Protein AF-A0A2Z3H6C6-F1 (afdb_monomer_lite)

Sequence (72 aa):
MVRRRPSERDADIRLTLREGTWERVLDSTAEEWAGPGSVTPGAVVAHSEVRLTVAPTSIVAYELRVEPLTHR

Structure (mmCIF, N/CA/C/O backbone):
data_AF-A0A2Z3H6C6-F1
#
_entry.id   AF-A0A2Z3H6C6-F1
#
loop_
_atom_site.group_PDB
_atom_site.id
_atom_site.type_symbol
_atom_site.label_atom_id
_atom_site.label_alt_id
_atom_site.label_comp_id
_atom_site.label_asym_id
_atom_site.label_entity_id
_atom_site.label_seq_id
_atom_site.pdbx_PDB_ins_code
_atom_site.Cartn_x
_atom_site.Cartn_y
_atom_site.Cartn_z
_atom_site.occupancy
_atom_site.B_iso_or_equiv
_atom_site.auth_seq_id
_atom_site.auth_comp_id
_atom_site.auth_asym_id
_atom_site.auth_atom_id
_atom_site.pdbx_PDB_model_num
ATOM 1 N N . MET A 1 1 ? 2.120 -10.868 -30.311 1.00 53.50 1 MET A N 1
ATOM 2 C CA . MET A 1 1 ? 1.420 -10.492 -29.062 1.00 53.50 1 MET A CA 1
ATOM 3 C C . MET A 1 1 ? 1.769 -11.526 -27.996 1.00 53.50 1 MET A C 1
ATOM 5 O O . MET A 1 1 ? 1.297 -12.651 -28.086 1.00 53.50 1 MET A O 1
ATOM 9 N N . VAL A 1 2 ? 2.678 -11.210 -27.070 1.00 60.28 2 VAL A N 1
ATOM 10 C CA . VAL A 1 2 ? 3.129 -12.157 -26.031 1.00 60.28 2 VAL A CA 1
ATOM 11 C C . VAL A 1 2 ? 2.081 -12.189 -24.916 1.00 60.28 2 VAL A C 1
ATOM 13 O O . VAL A 1 2 ? 1.788 -11.155 -24.318 1.00 60.28 2 VAL A O 1
ATOM 16 N N . ARG A 1 3 ? 1.470 -13.351 -24.651 1.00 53.91 3 ARG A N 1
ATOM 17 C CA . ARG A 1 3 ? 0.578 -13.522 -23.493 1.00 53.91 3 ARG A CA 1
ATOM 18 C C . ARG A 1 3 ? 1.437 -13.586 -22.230 1.00 53.91 3 ARG A C 1
ATOM 20 O O . ARG A 1 3 ? 2.148 -14.565 -22.037 1.00 53.91 3 ARG A O 1
ATOM 27 N N . ARG A 1 4 ? 1.348 -12.556 -21.384 1.00 56.72 4 ARG A N 1
ATOM 28 C CA . ARG A 1 4 ? 1.918 -12.574 -20.029 1.00 56.72 4 ARG A CA 1
ATOM 29 C C . ARG A 1 4 ? 1.341 -13.729 -19.215 1.00 56.72 4 ARG A C 1
ATOM 31 O O . ARG A 1 4 ? 0.139 -14.010 -19.331 1.00 56.72 4 ARG A O 1
ATOM 38 N N . ARG A 1 5 ? 2.175 -14.386 -18.404 1.00 63.62 5 ARG A N 1
ATOM 39 C CA . ARG A 1 5 ? 1.706 -15.438 -17.486 1.00 63.62 5 ARG A CA 1
ATOM 40 C C . ARG A 1 5 ? 0.766 -14.815 -16.441 1.00 63.62 5 ARG A C 1
ATOM 42 O O . ARG A 1 5 ? 0.928 -13.642 -16.114 1.00 63.62 5 ARG A O 1
ATOM 49 N N . PRO A 1 6 ? -0.213 -15.557 -15.891 1.00 59.56 6 PRO A N 1
ATOM 50 C CA . PRO A 1 6 ? -1.091 -15.038 -14.836 1.00 59.56 6 PRO A CA 1
ATOM 51 C C . PRO A 1 6 ? -0.321 -14.454 -13.641 1.00 59.56 6 PRO A C 1
ATOM 53 O O . PRO A 1 6 ? -0.773 -13.492 -13.039 1.00 59.56 6 PRO A O 1
ATOM 56 N N . SER A 1 7 ? 0.872 -14.987 -13.363 1.00 63.44 7 SER A N 1
ATOM 57 C CA . SER A 1 7 ? 1.801 -14.531 -12.325 1.00 63.44 7 SER A CA 1
ATOM 58 C C . SER A 1 7 ? 2.538 -13.223 -12.63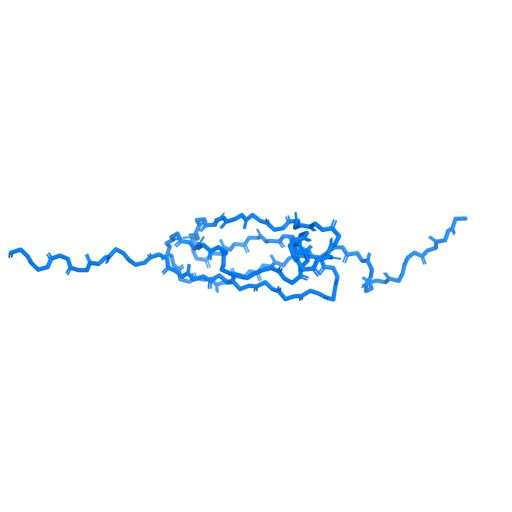9 1.00 63.44 7 SER A C 1
ATOM 60 O O . SER A 1 7 ? 3.412 -12.850 -11.874 1.00 63.44 7 SER A O 1
ATOM 62 N N . GLU A 1 8 ? 2.267 -12.564 -13.768 1.00 73.25 8 GLU A N 1
ATOM 63 C CA . GLU A 1 8 ? 2.936 -11.326 -14.213 1.00 73.25 8 GLU A CA 1
ATOM 64 C C . GLU A 1 8 ? 1.970 -10.132 -14.282 1.00 73.25 8 GLU A C 1
ATOM 66 O O . GLU A 1 8 ? 2.273 -9.116 -14.916 1.00 73.25 8 GLU A O 1
ATOM 71 N N . ARG A 1 9 ? 0.778 -10.277 -13.698 1.00 85.56 9 ARG A N 1
ATOM 72 C CA . ARG A 1 9 ? -0.226 -9.217 -13.606 1.00 85.56 9 ARG A CA 1
ATOM 73 C C . ARG A 1 9 ? -0.398 -8.811 -12.160 1.00 85.56 9 ARG A C 1
ATOM 75 O O . ARG A 1 9 ? -0.276 -9.650 -11.268 1.00 85.56 9 ARG A O 1
ATOM 82 N N . ASP A 1 10 ? -0.736 -7.548 -11.972 1.00 92.44 10 ASP A N 1
ATOM 83 C CA . ASP A 1 10 ? -1.159 -7.066 -10.673 1.00 92.44 10 ASP A CA 1
ATOM 84 C C . ASP A 1 10 ? -2.404 -7.837 -10.226 1.00 92.44 10 ASP A C 1
ATOM 86 O O . ASP A 1 10 ? -3.250 -8.230 -11.041 1.00 92.44 10 ASP A O 1
ATOM 90 N N . ALA A 1 11 ? -2.481 -8.096 -8.927 1.00 91.75 11 ALA A N 1
ATOM 91 C CA . ALA A 1 11 ? -3.587 -8.802 -8.313 1.00 91.75 11 ALA A CA 1
ATOM 92 C C . ALA A 1 11 ? -4.432 -7.826 -7.497 1.00 91.75 11 ALA A C 1
ATOM 94 O O . ALA A 1 11 ? -3.912 -7.121 -6.634 1.00 91.75 11 ALA A O 1
ATOM 95 N N . ASP A 1 12 ? -5.742 -7.841 -7.729 1.00 95.00 12 ASP A N 1
ATOM 96 C CA . ASP A 1 12 ? -6.707 -7.151 -6.880 1.00 95.00 12 ASP A CA 1
ATOM 97 C C . ASP A 1 12 ? -7.128 -8.075 -5.737 1.00 95.00 12 ASP A C 1
ATOM 99 O O . ASP A 1 12 ? -7.836 -9.070 -5.934 1.00 95.00 12 ASP A O 1
ATOM 103 N N . ILE A 1 13 ? -6.682 -7.749 -4.529 1.00 94.38 13 ILE A N 1
ATOM 104 C CA . ILE A 1 13 ? -6.956 -8.520 -3.319 1.00 94.38 13 ILE A CA 1
ATOM 105 C C . ILE A 1 13 ? -7.974 -7.802 -2.436 1.00 94.38 13 ILE A C 1
ATOM 107 O O . ILE A 1 13 ? -7.990 -6.575 -2.330 1.00 94.38 13 ILE A O 1
ATOM 111 N N . ARG A 1 14 ? -8.828 -8.593 -1.780 1.00 96.69 14 ARG A N 1
ATOM 112 C CA . ARG A 1 14 ? -9.725 -8.146 -0.709 1.00 96.69 14 ARG A CA 1
ATOM 113 C C . ARG A 1 14 ? -9.206 -8.673 0.614 1.00 96.69 14 ARG A C 1
ATOM 115 O O . ARG A 1 14 ? -8.976 -9.874 0.736 1.00 96.69 14 ARG A O 1
ATOM 122 N N . LEU A 1 15 ? -9.029 -7.781 1.579 1.00 95.31 15 LEU A N 1
ATOM 123 C CA . LEU A 1 15 ? -8.532 -8.117 2.908 1.00 95.31 15 LEU A CA 1
ATOM 124 C C . LEU A 1 15 ? -9.513 -7.624 3.962 1.00 95.31 15 LEU A C 1
ATOM 126 O O . LEU A 1 15 ? -9.950 -6.475 3.913 1.00 95.31 15 LEU A O 1
ATOM 130 N N . THR A 1 16 ? -9.809 -8.478 4.938 1.00 96.38 16 THR A N 1
ATOM 131 C CA . THR A 1 16 ? -10.476 -8.062 6.171 1.00 96.38 16 THR A CA 1
ATOM 132 C C . THR A 1 16 ? -9.418 -7.557 7.144 1.00 96.38 16 THR A C 1
ATOM 134 O O . THR A 1 16 ? -8.525 -8.312 7.527 1.00 96.38 16 THR A O 1
ATOM 137 N N . LEU A 1 17 ? -9.507 -6.288 7.534 1.00 94.81 17 LEU A N 1
ATOM 138 C CA . LEU A 1 17 ? -8.562 -5.631 8.436 1.00 94.81 17 LEU A CA 1
ATOM 139 C C . LEU A 1 17 ? -9.306 -5.012 9.616 1.00 94.81 17 LEU A C 1
ATOM 141 O O . LEU A 1 17 ? -10.477 -4.647 9.517 1.00 94.81 17 LEU A O 1
ATOM 145 N N . ARG A 1 18 ? -8.603 -4.838 10.736 1.00 95.38 18 ARG A N 1
ATOM 146 C CA . ARG A 1 18 ? -9.102 -4.000 11.830 1.00 95.38 18 ARG A CA 1
ATOM 147 C C . ARG A 1 18 ? -9.318 -2.570 11.323 1.00 95.38 18 ARG A C 1
ATOM 149 O O . ARG A 1 18 ? -8.500 -2.057 10.558 1.00 95.38 18 ARG A O 1
ATOM 156 N N . GLU A 1 19 ? -10.399 -1.940 11.776 1.00 95.62 19 GLU A N 1
ATOM 157 C CA . GLU A 1 19 ? -10.700 -0.545 11.451 1.00 95.62 19 GLU A CA 1
ATOM 158 C C . GLU A 1 19 ? -9.592 0.406 11.914 1.00 95.62 19 GLU A C 1
ATOM 160 O O . GLU A 1 19 ? -9.011 0.230 12.990 1.00 95.62 19 GLU A O 1
ATOM 165 N N . GLY A 1 20 ? -9.325 1.422 11.096 1.00 95.38 20 GLY A N 1
ATOM 166 C CA . GLY A 1 20 ? -8.327 2.451 11.367 1.00 95.38 20 GLY A CA 1
ATOM 167 C C . GLY A 1 20 ? -7.488 2.801 10.143 1.00 95.38 20 GLY A C 1
ATOM 168 O O . GLY A 1 20 ? -7.745 2.336 9.031 1.00 95.38 20 GLY A O 1
ATOM 169 N N . THR A 1 21 ? -6.480 3.641 10.356 1.00 96.06 21 THR A N 1
ATOM 170 C CA . THR A 1 21 ? -5.541 4.045 9.307 1.00 96.06 21 THR A CA 1
ATOM 171 C C . THR A 1 21 ? -4.318 3.149 9.353 1.00 96.06 21 THR A C 1
ATOM 173 O O . THR A 1 21 ? -3.633 3.087 10.367 1.00 96.06 21 THR A O 1
ATOM 176 N N . TRP A 1 22 ? -4.032 2.481 8.249 1.00 96.75 22 TRP A N 1
ATOM 177 C CA . TRP A 1 22 ? -2.863 1.639 8.062 1.00 96.75 22 TRP A CA 1
ATOM 178 C C . TRP A 1 22 ? -1.842 2.362 7.190 1.00 96.75 22 TRP A C 1
ATOM 180 O O . TRP A 1 22 ? -2.205 2.924 6.158 1.00 96.75 22 TRP A O 1
ATOM 190 N N . GLU A 1 23 ? -0.573 2.328 7.571 1.00 97.38 23 GLU A N 1
ATOM 191 C CA . GLU A 1 23 ? 0.536 2.889 6.802 1.00 97.38 23 GLU A CA 1
ATOM 192 C C . GLU A 1 23 ? 1.423 1.805 6.237 1.00 97.38 23 GLU A C 1
ATOM 194 O O . GLU A 1 23 ? 1.727 0.825 6.912 1.00 97.38 23 GLU A O 1
ATOM 199 N N . ARG A 1 24 ? 1.856 1.987 4.993 1.00 97.12 24 ARG A N 1
ATOM 200 C CA . ARG A 1 24 ? 2.790 1.074 4.357 1.00 97.12 24 ARG A CA 1
ATOM 201 C C . ARG A 1 24 ? 4.176 1.287 4.947 1.00 97.12 24 ARG A C 1
ATOM 203 O O . ARG A 1 24 ? 4.751 2.361 4.798 1.00 97.12 24 ARG A O 1
ATOM 210 N N . VAL A 1 25 ? 4.716 0.240 5.553 1.00 97.56 25 VAL A N 1
ATOM 211 C CA . VAL A 1 25 ? 6.068 0.236 6.135 1.00 97.56 25 VAL A CA 1
ATOM 212 C C . VAL A 1 25 ? 7.069 -0.517 5.264 1.00 97.56 25 VAL A C 1
ATOM 214 O O . VAL A 1 25 ? 8.272 -0.325 5.399 1.00 97.56 25 VAL A O 1
ATOM 217 N N . LEU A 1 26 ? 6.581 -1.363 4.352 1.00 97.81 26 LEU A N 1
ATOM 218 C CA . LEU A 1 26 ? 7.405 -2.096 3.398 1.00 97.81 26 LEU A CA 1
ATOM 219 C C . LEU A 1 26 ? 6.671 -2.251 2.069 1.00 97.81 26 LEU A C 1
ATOM 221 O O . LEU A 1 26 ? 5.502 -2.636 2.046 1.00 97.81 26 LEU A O 1
ATOM 225 N N . ASP A 1 27 ? 7.392 -2.039 0.973 1.00 97.75 27 ASP A N 1
ATOM 226 C CA . ASP A 1 27 ? 7.006 -2.483 -0.362 1.00 97.75 27 ASP A CA 1
ATOM 227 C C . ASP A 1 27 ? 8.244 -3.016 -1.082 1.00 97.75 27 ASP A C 1
ATOM 229 O O . ASP A 1 27 ? 9.151 -2.254 -1.416 1.00 97.75 27 ASP A O 1
ATOM 233 N N . SER A 1 28 ? 8.281 -4.324 -1.344 1.00 97.12 28 SER A N 1
ATOM 234 C CA . SER A 1 28 ? 9.418 -4.958 -2.021 1.00 97.12 28 SER A CA 1
ATOM 235 C C . SER A 1 28 ? 9.595 -4.505 -3.476 1.00 97.12 28 SER A C 1
ATOM 237 O O . SER A 1 28 ? 10.565 -4.899 -4.117 1.00 97.12 28 SER A O 1
ATOM 239 N N . THR A 1 29 ? 8.644 -3.745 -4.028 1.00 96.88 29 THR A N 1
ATOM 240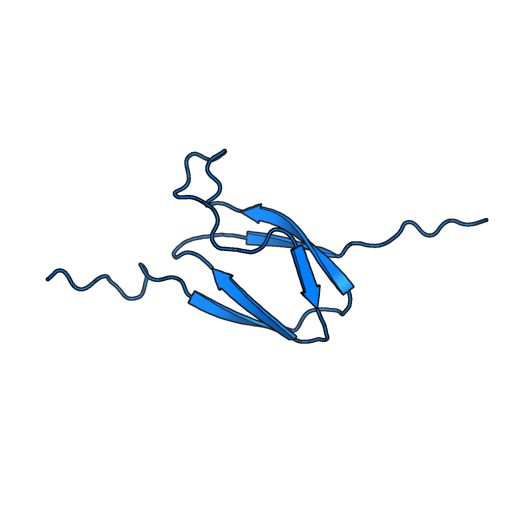 C CA . THR A 1 29 ? 8.701 -3.198 -5.392 1.00 96.88 29 THR A CA 1
ATOM 241 C C . THR A 1 29 ? 9.127 -1.739 -5.454 1.00 96.88 29 THR A C 1
ATOM 243 O O . THR A 1 29 ? 9.298 -1.223 -6.559 1.00 96.88 29 THR A O 1
ATOM 246 N N . ALA A 1 30 ? 9.326 -1.071 -4.313 1.00 97.00 30 ALA A N 1
ATOM 247 C CA . ALA A 1 30 ? 9.730 0.331 -4.303 1.00 97.00 30 ALA A CA 1
ATOM 248 C C . ALA A 1 30 ? 11.090 0.547 -4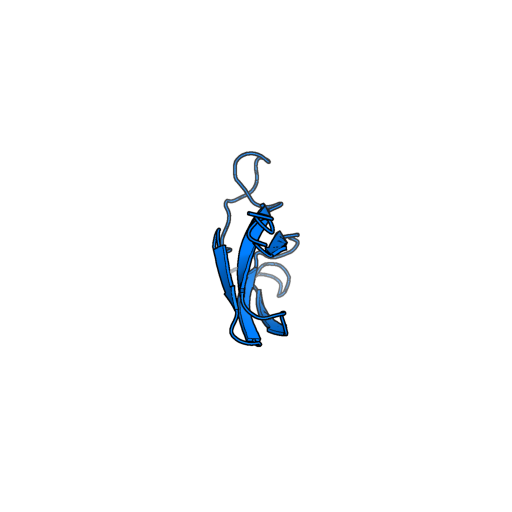.996 1.00 97.00 30 ALA A C 1
ATOM 250 O O . ALA A 1 30 ? 11.980 -0.307 -4.962 1.00 97.00 30 ALA A O 1
ATOM 251 N N . GLU A 1 31 ? 11.250 1.715 -5.623 1.00 96.44 31 GLU A N 1
ATOM 252 C CA . GLU A 1 31 ? 12.439 2.064 -6.418 1.00 96.44 31 GLU A CA 1
ATOM 253 C C . GLU A 1 31 ? 13.729 2.088 -5.582 1.00 96.44 31 GLU A C 1
ATOM 255 O O . GLU A 1 31 ? 14.801 1.773 -6.090 1.00 96.44 31 GLU A O 1
ATOM 260 N N . GLU A 1 32 ? 13.632 2.388 -4.283 1.00 95.69 32 GLU A N 1
ATOM 261 C CA . GLU A 1 32 ? 14.754 2.349 -3.331 1.00 95.69 32 GLU A CA 1
ATOM 262 C C . GLU A 1 32 ? 15.376 0.948 -3.184 1.00 95.69 32 GLU A C 1
ATOM 264 O O . GLU A 1 32 ? 16.562 0.824 -2.881 1.00 95.69 32 GLU A O 1
ATOM 269 N N . TRP A 1 33 ? 14.604 -0.103 -3.481 1.00 94.81 33 TRP A N 1
ATOM 270 C CA . TRP A 1 33 ? 15.062 -1.494 -3.543 1.00 94.81 33 TRP A CA 1
ATOM 271 C C . TRP A 1 33 ? 15.424 -1.927 -4.973 1.00 94.81 33 TRP A C 1
ATOM 273 O O . TRP A 1 33 ? 15.515 -3.123 -5.249 1.00 94.81 33 TRP A O 1
ATOM 283 N N . ALA A 1 34 ? 15.596 -0.969 -5.895 1.00 95.12 34 ALA A N 1
ATOM 284 C CA . ALA A 1 34 ? 15.711 -1.185 -7.340 1.00 95.12 34 ALA A CA 1
ATOM 285 C C . ALA A 1 34 ? 14.521 -1.963 -7.942 1.00 95.12 34 ALA A C 1
ATOM 287 O O . ALA A 1 34 ? 14.660 -2.658 -8.953 1.00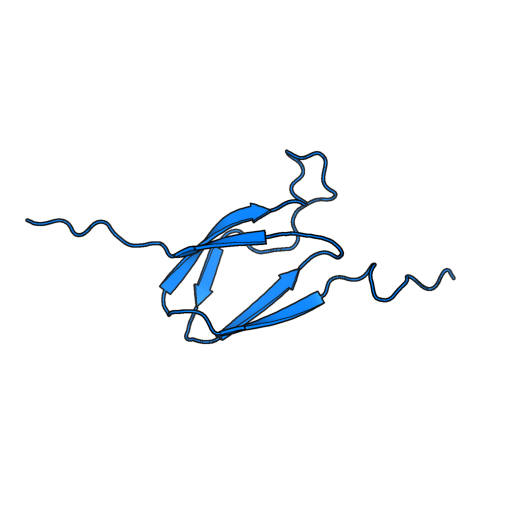 95.12 34 ALA A O 1
ATOM 288 N N . GLY A 1 35 ? 13.349 -1.862 -7.307 1.00 94.19 35 GLY A N 1
ATOM 289 C CA . GLY A 1 35 ? 12.107 -2.439 -7.802 1.00 94.19 35 GLY A CA 1
ATOM 290 C C . GLY A 1 35 ? 11.486 -1.623 -8.946 1.00 94.19 35 GLY A C 1
ATOM 291 O O . GLY A 1 35 ? 11.937 -0.519 -9.252 1.00 94.19 35 GLY A O 1
ATOM 292 N N . PRO A 1 36 ? 10.437 -2.154 -9.599 1.00 94.00 36 PRO A N 1
ATOM 293 C CA . PRO A 1 36 ? 9.776 -1.510 -10.739 1.00 94.00 36 PRO A CA 1
ATOM 294 C C . PRO A 1 36 ? 8.900 -0.299 -10.368 1.00 94.00 36 PRO A C 1
ATOM 296 O O . PRO A 1 36 ? 8.313 0.307 -11.263 1.00 94.00 36 PRO A O 1
ATOM 299 N N . GLY A 1 37 ? 8.782 0.023 -9.079 1.00 95.44 37 GLY A N 1
ATOM 300 C CA . GLY A 1 37 ? 7.903 1.055 -8.548 1.00 95.44 37 GLY A CA 1
ATOM 301 C C . GLY A 1 37 ? 6.673 0.472 -7.853 1.00 95.44 37 GLY A C 1
ATOM 302 O O . GLY A 1 37 ? 6.102 -0.538 -8.267 1.00 95.44 37 GLY A O 1
ATOM 303 N N . SER A 1 38 ? 6.257 1.143 -6.782 1.00 95.12 38 SER A N 1
ATOM 304 C CA . SER A 1 38 ? 5.090 0.771 -5.987 1.00 95.12 38 SER A CA 1
ATOM 305 C C . SER A 1 38 ? 3.775 1.046 -6.713 1.00 95.12 38 SER A C 1
ATOM 3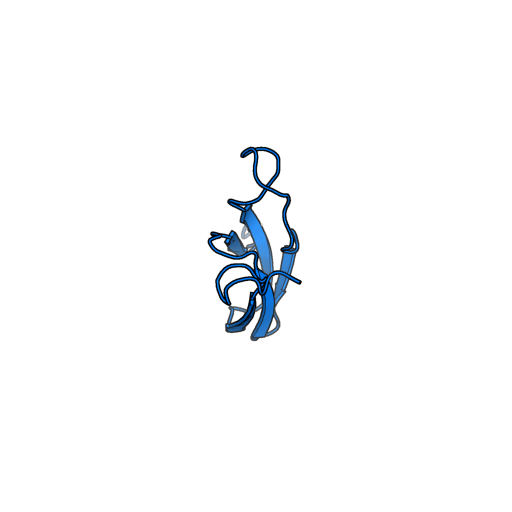07 O O . SER A 1 38 ? 3.501 2.181 -7.098 1.00 95.12 38 SER A O 1
ATOM 309 N N . VAL A 1 39 ? 2.899 0.041 -6.770 1.00 95.56 39 VAL A N 1
ATOM 310 C CA . VAL A 1 39 ? 1.492 0.194 -7.202 1.00 95.56 39 VAL A CA 1
ATOM 311 C C . VAL A 1 39 ? 0.511 0.290 -6.030 1.00 95.56 39 VAL A C 1
ATOM 313 O O . VAL A 1 39 ? -0.639 0.689 -6.204 1.00 95.56 39 VAL A O 1
ATOM 316 N N . THR A 1 40 ? 0.956 -0.062 -4.821 1.00 95.69 40 THR A N 1
ATOM 317 C CA . THR A 1 40 ? 0.126 0.009 -3.614 1.00 95.69 40 THR A CA 1
ATOM 318 C C . THR A 1 40 ? 0.069 1.434 -3.045 1.00 95.69 40 THR A C 1
ATOM 320 O O . THR A 1 40 ? 1.021 2.206 -3.204 1.00 95.69 40 THR A O 1
ATOM 323 N N . PRO A 1 41 ? -1.019 1.819 -2.355 1.00 96.25 41 PRO A N 1
ATOM 324 C CA . PRO A 1 41 ? -1.102 3.114 -1.687 1.00 96.25 41 PRO A CA 1
ATOM 325 C C . PRO A 1 41 ? -0.197 3.167 -0.447 1.00 96.25 41 PRO A C 1
ATOM 327 O O . PRO A 1 41 ? -0.059 2.183 0.278 1.00 96.25 41 PRO A O 1
ATOM 330 N N . GLY A 1 42 ? 0.378 4.337 -0.156 1.00 96.56 42 GLY A N 1
ATOM 331 C CA . GLY A 1 42 ? 1.203 4.538 1.045 1.00 96.56 42 GLY A CA 1
ATOM 332 C C . GLY A 1 42 ? 0.417 4.479 2.362 1.00 96.56 42 GLY A C 1
ATOM 333 O O . GLY A 1 42 ? 0.989 4.176 3.402 1.00 96.56 42 GLY A O 1
ATOM 334 N N . ALA A 1 43 ? -0.895 4.718 2.323 1.00 96.75 43 ALA A N 1
ATOM 335 C CA . ALA A 1 43 ? -1.785 4.576 3.468 1.00 96.75 43 ALA A CA 1
ATOM 336 C C . ALA A 1 43 ? -3.172 4.092 3.029 1.00 96.75 43 ALA A C 1
ATOM 338 O O . ALA A 1 43 ? -3.611 4.367 1.911 1.00 96.75 43 ALA A O 1
ATOM 339 N N . VAL A 1 44 ? -3.864 3.386 3.920 1.00 96.25 44 VAL A N 1
ATOM 340 C CA . VAL A 1 44 ? -5.199 2.828 3.685 1.00 96.25 44 VAL A CA 1
ATOM 341 C C . VAL A 1 44 ? -6.068 3.100 4.904 1.00 96.25 44 VAL A C 1
ATOM 343 O O . VAL A 1 44 ? -5.680 2.789 6.025 1.00 96.25 44 VAL A O 1
ATOM 346 N N . VAL A 1 45 ? -7.261 3.652 4.697 1.00 95.88 45 VAL A N 1
ATOM 347 C CA . VAL A 1 45 ? -8.281 3.742 5.750 1.00 95.88 45 VAL A CA 1
ATOM 348 C C . VAL A 1 45 ? -9.181 2.519 5.630 1.00 95.88 45 VAL A C 1
ATOM 350 O O . VAL A 1 45 ? -9.849 2.334 4.614 1.00 95.88 45 VAL A O 1
ATOM 353 N N . ALA A 1 46 ? -9.162 1.658 6.645 1.00 96.06 46 ALA A N 1
ATOM 354 C CA . ALA A 1 46 ? -9.939 0.429 6.672 1.00 96.06 46 ALA A CA 1
ATOM 355 C C . ALA A 1 46 ? -11.257 0.626 7.431 1.00 96.06 46 ALA A C 1
ATOM 357 O O . ALA A 1 46 ? -11.263 1.046 8.589 1.00 96.06 46 ALA A O 1
ATOM 358 N N . HIS A 1 47 ? -12.359 0.232 6.792 1.00 94.00 47 HIS A N 1
ATOM 359 C CA . HIS A 1 47 ? -13.690 0.102 7.392 1.00 94.00 47 HIS A CA 1
ATOM 360 C C . HIS A 1 47 ? -14.099 -1.378 7.367 1.00 94.00 47 HIS A C 1
ATOM 362 O O . HIS A 1 47 ? -15.040 -1.757 6.674 1.00 94.00 47 HIS A O 1
ATOM 368 N N . SER A 1 48 ? -13.329 -2.233 8.048 1.00 92.31 48 SER A N 1
ATOM 369 C CA . SER A 1 48 ? -13.395 -3.710 8.059 1.00 92.31 48 SER A CA 1
ATOM 370 C C . SER A 1 48 ? -12.907 -4.443 6.800 1.00 92.31 48 SER A C 1
ATOM 372 O O . SER A 1 48 ? -12.255 -5.475 6.933 1.00 92.31 48 SER A O 1
ATOM 374 N N . GLU A 1 49 ? -13.145 -3.923 5.593 1.00 95.88 49 GLU A N 1
ATOM 375 C CA . GLU A 1 49 ? -12.631 -4.484 4.332 1.00 95.88 49 GLU A CA 1
ATOM 376 C C . GLU A 1 49 ? -11.848 -3.421 3.551 1.00 95.88 49 GLU A C 1
ATOM 378 O O . GLU A 1 49 ? -12.228 -2.248 3.520 1.00 95.88 49 GLU A O 1
ATOM 383 N N . VAL A 1 50 ? -10.762 -3.836 2.896 1.00 96.06 50 VAL A N 1
ATOM 384 C CA . VAL A 1 50 ? -10.019 -3.011 1.936 1.00 96.06 50 VAL A CA 1
ATOM 385 C C . VAL A 1 50 ? -9.788 -3.772 0.635 1.00 96.06 50 VAL A C 1
ATOM 387 O O . VAL A 1 50 ? -9.670 -5.001 0.621 1.00 96.06 50 VAL A O 1
ATOM 390 N N . ARG A 1 51 ? -9.694 -3.023 -0.464 1.00 96.31 51 ARG A N 1
ATOM 391 C CA . ARG A 1 51 ? -9.252 -3.522 -1.769 1.00 96.31 51 ARG A CA 1
ATOM 392 C C . ARG A 1 51 ? -7.888 -2.935 -2.081 1.00 96.31 51 ARG A C 1
ATOM 394 O O . ARG A 1 51 ? -7.727 -1.721 -2.001 1.00 96.31 51 ARG A O 1
ATOM 401 N N . LEU A 1 52 ? -6.935 -3.788 -2.432 1.00 95.94 52 LEU A N 1
ATOM 402 C CA . LEU A 1 52 ? -5.583 -3.378 -2.797 1.00 95.94 52 LEU A CA 1
ATOM 403 C C . LEU A 1 52 ? -5.181 -4.028 -4.109 1.00 95.94 52 LEU A C 1
ATOM 405 O O . LEU A 1 52 ? -5.452 -5.206 -4.326 1.00 95.94 52 LEU A O 1
ATOM 409 N N . THR A 1 53 ? -4.489 -3.263 -4.939 1.00 95.94 53 THR A N 1
ATOM 410 C CA . THR A 1 53 ? -3.788 -3.780 -6.109 1.00 95.94 53 THR A CA 1
ATOM 411 C C . THR A 1 53 ? -2.339 -4.018 -5.711 1.00 95.94 53 THR A C 1
ATOM 413 O O . THR A 1 53 ? -1.666 -3.087 -5.270 1.00 95.94 53 THR A O 1
ATOM 416 N N . VAL A 1 54 ? -1.861 -5.256 -5.826 1.00 95.12 54 VAL A N 1
ATOM 417 C CA . VAL A 1 54 ? -0.481 -5.639 -5.493 1.00 95.12 54 VAL A CA 1
ATOM 418 C C . VAL A 1 54 ? 0.249 -6.131 -6.734 1.00 95.12 54 VAL A C 1
ATOM 420 O O . VAL A 1 54 ? -0.325 -6.841 -7.558 1.00 95.12 54 VAL A O 1
ATOM 423 N N . ALA A 1 55 ? 1.524 -5.776 -6.856 1.00 94.75 55 ALA A N 1
ATOM 424 C CA . ALA A 1 55 ? 2.356 -6.225 -7.961 1.00 94.75 55 ALA A CA 1
ATOM 425 C C . ALA A 1 55 ? 2.586 -7.751 -7.903 1.00 94.75 55 ALA A C 1
ATOM 427 O O . ALA A 1 55 ? 2.619 -8.339 -6.813 1.00 94.75 55 ALA A O 1
ATOM 428 N N . PRO A 1 56 ? 2.791 -8.420 -9.047 1.00 92.31 56 PRO A N 1
ATOM 429 C CA . PRO A 1 56 ? 3.130 -9.836 -9.073 1.00 92.31 56 PRO A CA 1
ATOM 430 C C . PRO A 1 56 ? 4.432 -10.124 -8.317 1.00 92.31 56 PRO A C 1
ATOM 432 O O . PRO A 1 56 ? 5.408 -9.392 -8.454 1.00 92.31 56 PRO A O 1
ATOM 435 N N . THR A 1 57 ? 4.483 -11.245 -7.590 1.00 91.00 57 THR A N 1
ATOM 436 C CA . THR A 1 57 ? 5.696 -11.701 -6.873 1.00 91.00 57 THR A CA 1
ATOM 437 C C . THR A 1 57 ? 6.256 -10.632 -5.918 1.00 91.00 57 THR A C 1
ATOM 439 O O . THR A 1 57 ? 7.465 -10.441 -5.823 1.00 91.00 57 THR A O 1
ATOM 442 N N . SER A 1 58 ? 5.370 -9.912 -5.224 1.00 94.00 58 SER A N 1
ATOM 443 C CA . SER A 1 58 ? 5.730 -8.847 -4.282 1.00 94.00 58 SER A CA 1
ATOM 444 C C . SER A 1 58 ? 5.320 -9.167 -2.845 1.00 94.00 58 SER A C 1
ATOM 446 O O . SER A 1 58 ? 4.469 -10.026 -2.598 1.00 94.00 58 SER A O 1
ATOM 448 N N . ILE A 1 59 ? 5.930 -8.455 -1.896 1.00 95.56 59 ILE A N 1
ATOM 449 C CA . ILE A 1 59 ? 5.523 -8.411 -0.492 1.00 95.56 59 ILE A CA 1
ATOM 450 C C . ILE A 1 59 ? 5.314 -6.948 -0.109 1.00 95.56 59 ILE A C 1
ATOM 452 O O . ILE A 1 59 ? 6.179 -6.103 -0.338 1.00 95.56 59 ILE A O 1
ATOM 456 N N . VAL A 1 60 ? 4.171 -6.668 0.514 1.00 96.81 60 VAL A N 1
ATOM 457 C CA . VAL A 1 60 ? 3.818 -5.348 1.035 1.00 96.81 60 VAL A CA 1
ATOM 458 C C . VAL A 1 60 ? 3.357 -5.515 2.475 1.00 96.81 60 VAL A C 1
ATOM 460 O O . VAL A 1 60 ? 2.536 -6.389 2.761 1.00 96.81 60 VAL A O 1
ATOM 463 N N . ALA A 1 61 ? 3.888 -4.695 3.380 1.00 97.19 61 ALA A N 1
ATOM 464 C CA . ALA A 1 61 ? 3.508 -4.704 4.787 1.00 97.19 61 ALA A CA 1
ATOM 465 C C . ALA A 1 61 ? 2.922 -3.355 5.194 1.00 97.19 61 ALA A C 1
ATOM 467 O O . ALA A 1 61 ? 3.444 -2.296 4.833 1.00 97.19 61 ALA A O 1
ATOM 468 N N . TYR A 1 62 ? 1.856 -3.426 5.984 1.00 97.06 62 TYR A N 1
ATOM 469 C CA . TYR A 1 62 ? 1.207 -2.275 6.583 1.00 97.06 62 TYR A CA 1
ATOM 470 C C . TYR A 1 62 ? 1.197 -2.401 8.103 1.00 97.06 62 TYR A C 1
ATOM 472 O O . TYR A 1 62 ? 1.008 -3.493 8.640 1.00 97.06 62 TYR A O 1
ATOM 480 N N . GLU A 1 63 ? 1.330 -1.269 8.777 1.00 96.69 63 GLU A N 1
ATOM 481 C CA . GLU A 1 63 ? 1.170 -1.133 10.219 1.00 96.69 63 GLU A CA 1
ATOM 482 C C . GLU A 1 63 ? -0.066 -0.283 10.523 1.00 96.69 63 GLU A C 1
ATOM 484 O O . GLU A 1 63 ? -0.323 0.721 9.860 1.00 96.69 63 GLU A O 1
ATOM 489 N N . LEU A 1 64 ? -0.857 -0.683 11.519 1.00 96.12 64 LEU A N 1
ATOM 490 C CA . LEU A 1 64 ? -1.978 0.120 11.997 1.00 96.12 64 LEU A CA 1
ATOM 491 C C . LEU A 1 64 ? -1.429 1.319 12.778 1.00 96.12 64 LEU A C 1
ATOM 493 O O . LEU A 1 64 ? -0.776 1.129 13.803 1.00 96.12 64 LEU A O 1
ATOM 497 N N . ARG A 1 65 ? -1.756 2.545 12.357 1.00 93.31 65 ARG A N 1
ATOM 498 C CA . ARG A 1 65 ? -1.492 3.744 13.158 1.00 93.31 65 ARG A CA 1
ATOM 499 C C . ARG A 1 65 ? -2.280 3.652 14.457 1.00 93.31 65 ARG A C 1
ATOM 501 O O . ARG A 1 65 ? -3.511 3.707 14.458 1.00 93.31 65 ARG A O 1
ATOM 508 N N . VAL A 1 66 ? -1.560 3.551 15.565 1.00 86.31 66 VAL A N 1
ATOM 509 C CA . VAL A 1 66 ? -2.118 3.677 16.908 1.00 86.31 66 VAL A CA 1
ATOM 510 C C . VAL A 1 66 ? -1.627 5.007 17.457 1.00 86.31 66 VAL A C 1
ATOM 512 O O . VAL A 1 66 ? -0.423 5.211 17.593 1.00 86.31 66 VAL A O 1
ATOM 515 N N . GLU A 1 67 ? -2.542 5.935 17.742 1.00 75.62 67 GLU A N 1
ATOM 516 C CA . GLU A 1 67 ? -2.162 7.135 18.487 1.00 75.62 67 GLU A CA 1
ATOM 517 C C . GLU A 1 67 ? -1.592 6.703 19.846 1.00 75.62 67 GLU A C 1
ATOM 519 O O . GLU A 1 67 ? -2.194 5.851 20.513 1.00 75.62 67 GLU A O 1
ATOM 524 N N . PRO A 1 68 ? -0.442 7.249 20.279 1.00 66.50 68 PRO A N 1
ATOM 525 C CA . PRO A 1 68 ? 0.062 6.977 21.612 1.00 66.50 68 PRO A CA 1
ATOM 526 C C . PRO A 1 68 ? -1.022 7.343 22.625 1.00 66.50 68 PRO A C 1
ATOM 528 O O . PRO A 1 68 ? -1.539 8.463 22.595 1.00 66.50 68 PRO A O 1
ATOM 531 N N . LEU A 1 69 ? -1.359 6.416 23.527 1.00 60.94 69 LEU A N 1
ATOM 532 C CA . LEU A 1 69 ? -2.195 6.720 24.684 1.00 60.94 69 LEU A CA 1
ATOM 533 C C . LEU A 1 69 ? -1.475 7.801 25.492 1.00 60.94 69 LEU A C 1
ATOM 535 O O . LEU A 1 69 ? -0.558 7.525 26.265 1.00 60.94 69 LEU A O 1
ATOM 539 N N . THR A 1 70 ? -1.859 9.053 25.277 1.00 61.38 70 THR A N 1
ATOM 540 C CA . THR A 1 70 ? -1.392 10.174 26.078 1.00 61.38 70 THR A CA 1
ATOM 541 C C . THR A 1 70 ? -2.118 10.077 27.412 1.00 61.38 70 THR A C 1
ATOM 543 O O . THR A 1 70 ? -3.230 10.569 27.574 1.00 61.38 70 THR A O 1
ATOM 546 N N . HIS A 1 71 ? -1.511 9.374 28.371 1.00 52.25 71 HIS A N 1
ATOM 547 C CA . HIS A 1 71 ? -1.893 9.505 29.772 1.00 52.25 71 HIS A CA 1
ATOM 548 C C . HIS A 1 71 ? -1.617 10.957 30.174 1.00 52.25 71 HIS A C 1
ATOM 550 O O . HIS A 1 71 ? -0.460 11.362 30.293 1.00 52.25 71 HIS A O 1
ATOM 556 N N . ARG A 1 72 ? -2.687 11.744 30.283 1.00 48.28 72 ARG A N 1
ATOM 557 C CA . ARG A 1 72 ? -2.670 13.131 30.741 1.00 48.28 72 ARG A CA 1
ATOM 558 C C . ARG A 1 72 ? -3.056 13.205 32.209 1.00 48.28 72 ARG A C 1
ATOM 560 O O . ARG A 1 72 ? -3.917 12.396 32.620 1.00 48.28 72 ARG A O 1
#

pLDDT: mean 88.5, std 14.21, range [48.28, 97.81]

Secondary structure (DSSP, 8-state):
-----GGGS-EEEEEE--SEEEEEEEETTSGGGT-S---S-SEEEEBSEEEEEE-TT--EEEEE--------

Radius of gyration: 15.2 Å; chains: 1; bounding box: 29×29×60 Å

Foldseek 3Di:
DDDDDPLQAWDKDKDFDDAAKKAWPDKCQPCVVVHPHDPFDRMDGDPRMDITTHGRPIDIDIDGDD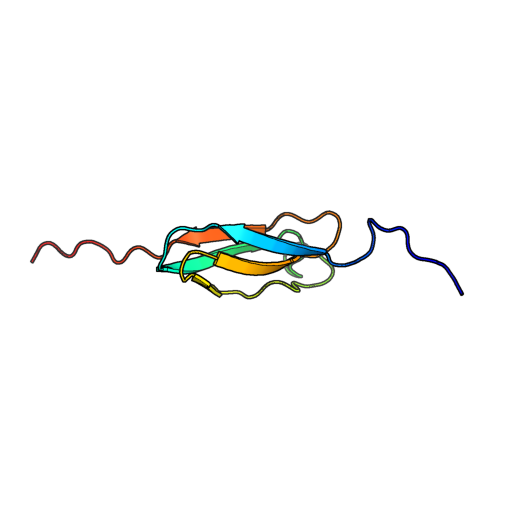DPPPPD

Organism: NCBI:txid114